Protein AF-A0A965PTS3-F1 (afdb_monomer)

Sequence (109 aa):
KSNPGRPGFFCARIKLGVDDNAKPGHCEPMNKSDIRTTLEDMATRYANGEKAMVECIMELGSVTKDQAEKVLAAFRKAKVLKRDSASGTLRVNHGALLDRDVIQEIASR

Solvent-accessible surface area (backbone atoms only — not comparable to full-atom values): 6785 Å² total; per-residue (Å²): 142,84,84,85,80,79,88,74,82,85,73,82,77,79,82,74,85,74,82,91,72,92,78,86,89,76,93,68,81,80,55,77,67,60,56,51,56,52,52,54,51,51,52,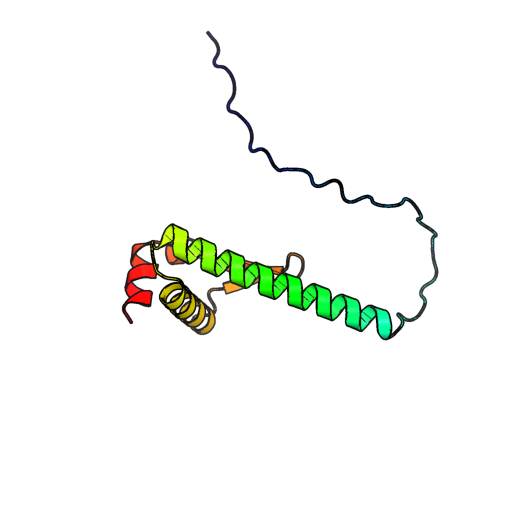49,35,38,55,51,21,52,50,53,49,39,52,51,42,22,69,56,41,72,44,54,71,74,37,24,52,51,38,51,52,50,37,57,75,68,62,41,57,46,75,39,86,88,75,21,39,67,41,63,78,48,74,74,67,66,32,41,68,52,40,48,55,51,51,72,106

Mean predicted aligned error: 14.81 Å

Structure (mmCIF, N/CA/C/O backbone):
data_AF-A0A965PTS3-F1
#
_entry.id   AF-A0A965PTS3-F1
#
loop_
_atom_site.group_PDB
_atom_site.id
_atom_site.type_symbol
_atom_site.label_atom_id
_atom_site.label_alt_id
_atom_site.label_comp_id
_atom_site.label_asym_id
_atom_site.label_entity_id
_atom_site.label_seq_id
_atom_site.pdbx_PDB_ins_code
_atom_site.Cartn_x
_atom_site.Cartn_y
_atom_site.Cartn_z
_atom_site.occupancy
_atom_site.B_iso_or_equiv
_atom_site.auth_seq_id
_atom_site.auth_comp_id
_atom_site.auth_asym_id
_atom_site.auth_atom_id
_atom_site.pdbx_PDB_model_num
ATOM 1 N N . LYS A 1 1 ? -37.333 -9.390 -30.234 1.00 47.91 1 LYS A N 1
ATOM 2 C CA . LYS A 1 1 ? -36.262 -10.003 -29.410 1.00 47.91 1 LYS A CA 1
ATOM 3 C C . LYS A 1 1 ? -34.928 -9.483 -29.918 1.00 47.91 1 LYS A C 1
ATOM 5 O O . LYS A 1 1 ? -34.647 -9.733 -31.079 1.00 47.91 1 LYS A O 1
ATOM 10 N N . SER A 1 2 ? -34.200 -8.724 -29.097 1.00 40.72 2 SER A N 1
ATOM 11 C CA . SER A 1 2 ? -32.739 -8.798 -28.904 1.00 40.72 2 SER A CA 1
ATOM 12 C C . SER A 1 2 ? -32.224 -7.496 -28.288 1.00 40.72 2 SER A C 1
ATOM 14 O O . SER A 1 2 ? -32.523 -6.405 -28.759 1.00 40.72 2 SER A O 1
ATOM 16 N N . ASN A 1 3 ? -31.522 -7.669 -27.172 1.00 46.47 3 ASN A N 1
ATOM 17 C CA . ASN A 1 3 ? -30.993 -6.667 -26.249 1.00 46.47 3 ASN A CA 1
ATOM 18 C C . ASN A 1 3 ? -29.844 -5.849 -26.876 1.00 46.47 3 ASN A C 1
ATOM 20 O O . ASN A 1 3 ? -28.976 -6.459 -27.505 1.00 46.47 3 ASN A O 1
ATOM 24 N N . PRO A 1 4 ? -29.757 -4.525 -26.648 1.00 46.12 4 PRO A N 1
ATOM 25 C CA . PRO A 1 4 ? -28.567 -3.743 -26.969 1.00 46.12 4 PRO A CA 1
ATOM 26 C C . PRO A 1 4 ? -27.434 -4.042 -25.972 1.00 46.12 4 PRO A C 1
ATOM 28 O O . PRO A 1 4 ? -27.624 -4.055 -24.755 1.00 46.12 4 PRO A O 1
ATOM 31 N N . GLY A 1 5 ? -26.254 -4.337 -26.519 1.00 42.75 5 GLY A N 1
ATOM 32 C CA . GLY A 1 5 ? -25.043 -4.698 -25.789 1.00 42.75 5 GLY A CA 1
ATOM 33 C C . GLY A 1 5 ? -24.519 -3.582 -24.883 1.00 42.75 5 GLY A C 1
ATOM 34 O O . GLY A 1 5 ? -24.632 -2.396 -25.176 1.00 42.75 5 GLY A O 1
ATOM 35 N N . ARG A 1 6 ? -23.941 -4.015 -23.761 1.00 45.62 6 ARG A N 1
ATOM 36 C CA . ARG A 1 6 ? -23.356 -3.210 -22.683 1.00 45.62 6 ARG A CA 1
ATOM 37 C C . ARG A 1 6 ? -22.280 -2.235 -23.199 1.00 45.62 6 ARG A C 1
ATOM 39 O O . ARG A 1 6 ? -21.490 -2.633 -24.055 1.00 45.62 6 ARG A O 1
ATOM 46 N N . PRO A 1 7 ? -22.171 -1.016 -22.639 1.00 44.53 7 PRO A N 1
ATOM 47 C CA . PRO A 1 7 ? -21.074 -0.106 -22.946 1.00 44.53 7 PRO A CA 1
ATOM 48 C C . PRO A 1 7 ? -19.762 -0.657 -22.370 1.00 44.53 7 PRO A C 1
ATOM 50 O O . PRO A 1 7 ? -19.600 -0.802 -21.158 1.00 44.53 7 PRO A O 1
ATOM 53 N N . GLY A 1 8 ? -18.840 -1.011 -23.265 1.00 43.09 8 GLY A N 1
ATOM 54 C CA . GLY A 1 8 ? -17.470 -1.373 -22.925 1.00 43.09 8 GLY A CA 1
ATOM 55 C C . GLY A 1 8 ? -16.721 -0.170 -22.357 1.00 43.09 8 GLY A C 1
ATOM 56 O O . GLY A 1 8 ? -16.824 0.943 -22.867 1.00 43.09 8 GLY A O 1
ATOM 57 N N . PHE A 1 9 ? -15.985 -0.430 -21.281 1.00 40.59 9 PHE A N 1
ATOM 58 C CA . PHE A 1 9 ? -15.075 0.469 -20.585 1.00 40.59 9 PHE A CA 1
ATOM 59 C C . PHE A 1 9 ? -14.278 1.367 -21.546 1.00 40.59 9 PHE A C 1
ATOM 61 O O . PHE A 1 9 ? -13.470 0.891 -22.345 1.00 40.59 9 PHE A O 1
ATOM 68 N N . PHE A 1 10 ? -14.476 2.679 -21.421 1.00 37.66 10 PHE A N 1
ATOM 69 C CA . PHE A 1 10 ? -13.645 3.705 -22.044 1.00 37.66 10 PHE A CA 1
ATOM 70 C C . PHE A 1 10 ? -12.249 3.678 -21.400 1.00 37.66 10 PHE A C 1
ATOM 72 O O . PHE A 1 10 ? -11.982 4.347 -20.406 1.00 37.66 10 PHE A O 1
ATOM 79 N N . CYS A 1 11 ? -11.341 2.879 -21.958 1.00 35.41 11 CYS A N 1
ATOM 80 C CA . CYS A 1 11 ? -9.912 3.026 -21.716 1.00 35.41 11 CYS A CA 1
ATOM 81 C C . CYS A 1 11 ? -9.423 4.174 -22.608 1.00 35.41 11 CYS A C 1
ATOM 83 O O . CYS A 1 11 ? -9.287 4.016 -23.824 1.00 35.41 11 CYS A O 1
ATOM 85 N N . ALA A 1 12 ? -9.240 5.359 -22.022 1.00 40.97 12 ALA A N 1
ATOM 86 C CA . ALA A 1 12 ? -8.698 6.518 -22.716 1.00 40.97 12 ALA A CA 1
ATOM 87 C C . ALA A 1 12 ? -7.277 6.198 -23.210 1.00 40.97 12 ALA A C 1
ATOM 89 O O . ALA A 1 12 ? -6.315 6.137 -22.446 1.00 40.97 12 ALA A O 1
ATOM 90 N N . ARG A 1 13 ? -7.162 5.961 -24.518 1.00 40.16 13 ARG A N 1
ATOM 91 C CA . ARG A 1 13 ? -5.903 5.731 -25.222 1.00 40.16 13 ARG A CA 1
ATOM 92 C C . ARG A 1 13 ? -5.176 7.065 -25.364 1.00 40.16 13 ARG A C 1
ATOM 94 O O . ARG A 1 13 ? -5.379 7.781 -26.341 1.00 40.16 13 ARG A O 1
ATOM 101 N N . ILE A 1 14 ? -4.334 7.402 -24.390 1.00 45.69 14 ILE A N 1
ATOM 102 C CA . ILE A 1 14 ? -3.360 8.486 -24.543 1.00 45.69 14 ILE A CA 1
ATOM 103 C C . ILE A 1 14 ? -2.382 8.041 -25.633 1.00 45.69 14 ILE A C 1
ATOM 105 O O . ILE A 1 14 ? -1.619 7.089 -25.475 1.00 45.69 14 ILE A O 1
ATOM 109 N N . LYS A 1 15 ? -2.489 8.691 -26.792 1.00 46.69 15 LYS A N 1
ATOM 110 C CA . LYS A 1 15 ? -1.635 8.497 -27.960 1.00 46.69 15 LYS A CA 1
ATOM 111 C C . LYS A 1 15 ? -0.251 9.058 -27.624 1.00 46.69 15 LYS A C 1
ATOM 113 O O . LYS A 1 15 ? 0.023 10.222 -27.884 1.00 46.69 15 LYS A O 1
ATOM 118 N N . LEU A 1 16 ? 0.598 8.239 -27.008 1.00 44.84 16 LEU A N 1
ATOM 119 C CA . LEU A 1 16 ? 2.0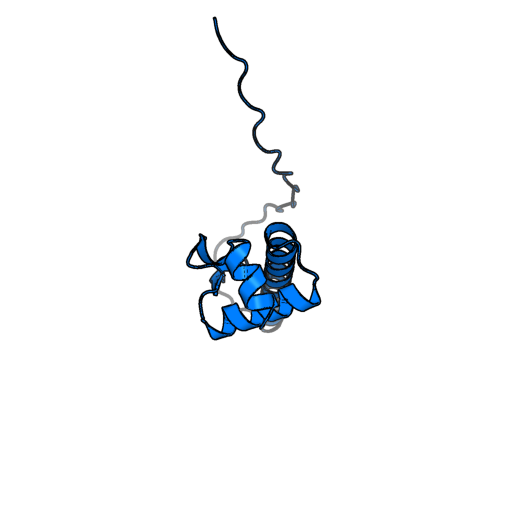30 8.510 -26.955 1.00 44.84 16 LEU A CA 1
ATOM 120 C C . LEU A 1 16 ? 2.576 8.269 -28.364 1.00 44.84 16 LEU A C 1
ATOM 122 O O . LEU A 1 16 ? 2.479 7.158 -28.888 1.00 44.8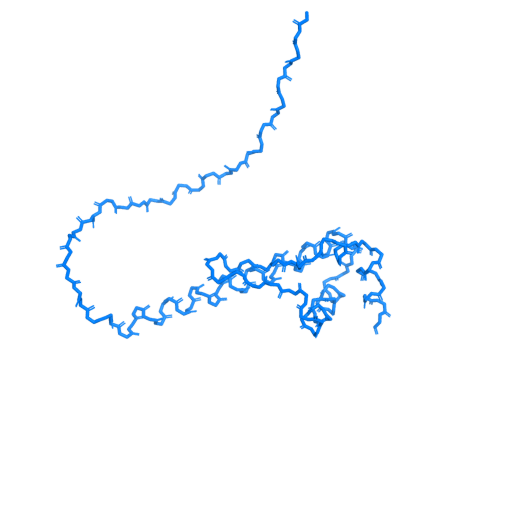4 16 LEU A O 1
ATOM 126 N N . GLY A 1 17 ? 3.036 9.344 -29.005 1.00 44.50 17 GLY A N 1
ATOM 127 C CA . GLY A 1 17 ? 3.758 9.275 -30.267 1.00 44.50 17 GLY A CA 1
ATOM 128 C C . GLY A 1 17 ? 4.973 8.373 -30.093 1.00 44.50 17 GLY A C 1
ATOM 129 O O . GLY A 1 17 ? 5.825 8.634 -29.251 1.00 44.50 17 GLY A O 1
ATOM 130 N N . VAL A 1 18 ? 4.992 7.278 -30.843 1.00 49.31 18 VAL A N 1
ATOM 131 C CA . VAL A 1 18 ? 6.176 6.450 -31.039 1.00 49.31 18 VAL A CA 1
ATOM 132 C C . VAL A 1 18 ? 6.694 6.854 -32.405 1.00 49.31 18 VAL A C 1
ATOM 134 O O . VAL A 1 18 ? 6.068 6.538 -33.413 1.00 49.31 18 VAL A O 1
ATOM 137 N N . ASP A 1 19 ? 7.773 7.628 -32.421 1.00 45.19 19 ASP A N 1
ATOM 138 C CA . ASP A 1 19 ? 8.527 7.917 -33.630 1.00 45.19 19 ASP A CA 1
ATOM 139 C C . ASP A 1 19 ? 9.159 6.615 -34.146 1.00 45.19 19 ASP A C 1
ATOM 141 O O . ASP A 1 19 ? 9.986 5.982 -33.485 1.00 45.19 19 ASP A O 1
ATOM 145 N N . ASP A 1 20 ? 8.738 6.203 -35.340 1.00 50.72 20 ASP A N 1
ATOM 146 C CA . ASP A 1 20 ? 9.326 5.123 -36.125 1.00 50.72 20 ASP A CA 1
ATOM 147 C C . ASP A 1 20 ? 10.781 5.466 -36.513 1.00 50.72 20 ASP A C 1
ATOM 149 O O . ASP A 1 20 ? 11.051 6.091 -37.542 1.00 50.72 20 ASP A O 1
ATOM 153 N N . ASN A 1 21 ? 11.762 5.036 -35.714 1.00 52.03 21 ASN A N 1
ATOM 154 C CA . ASN A 1 21 ? 13.145 4.922 -36.190 1.00 52.03 21 ASN A CA 1
ATOM 155 C C . ASN A 1 21 ? 13.862 3.697 -35.612 1.00 52.03 21 ASN A C 1
ATOM 157 O O . ASN A 1 21 ? 14.755 3.783 -34.772 1.00 52.03 21 ASN A O 1
ATOM 161 N N . ALA A 1 22 ? 13.464 2.520 -36.090 1.00 48.78 22 ALA A N 1
ATOM 162 C CA . ALA A 1 22 ? 14.223 1.296 -35.891 1.00 48.78 22 ALA A CA 1
ATOM 163 C C . ALA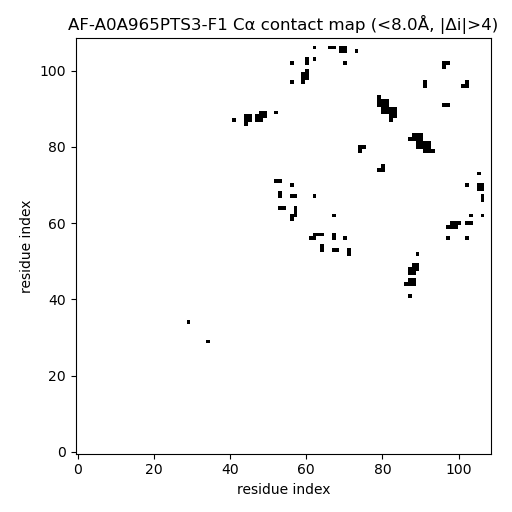 A 1 22 ? 15.461 1.290 -36.812 1.00 48.78 22 ALA A C 1
ATOM 165 O O . ALA A 1 22 ? 15.340 1.085 -38.020 1.00 48.78 22 ALA A O 1
ATOM 166 N N . LYS A 1 23 ? 16.660 1.473 -36.242 1.00 52.75 23 LYS A N 1
ATOM 167 C CA . LYS A 1 23 ? 17.926 1.030 -36.853 1.00 52.75 23 LYS A CA 1
ATOM 168 C C . LYS A 1 23 ? 18.391 -0.273 -36.187 1.00 52.75 23 LYS A C 1
ATOM 170 O O . LYS A 1 23 ? 18.345 -0.359 -34.960 1.00 52.75 23 LYS A O 1
ATOM 175 N N . PRO A 1 24 ? 18.834 -1.287 -36.954 1.00 52.06 24 PRO A N 1
ATOM 176 C CA . PRO A 1 24 ? 19.221 -2.578 -36.404 1.00 52.06 24 PRO A CA 1
ATOM 177 C C . PRO A 1 24 ? 20.698 -2.596 -35.979 1.00 52.06 24 PRO A C 1
ATOM 179 O O . PRO A 1 24 ? 21.565 -2.120 -36.703 1.00 52.06 24 PRO A O 1
ATOM 182 N N . GLY A 1 25 ? 20.971 -3.243 -34.843 1.00 53.53 25 GLY A N 1
ATOM 183 C CA . GLY A 1 25 ? 22.218 -3.977 -34.613 1.00 53.53 25 GLY A CA 1
ATOM 184 C C . GLY A 1 25 ? 23.481 -3.165 -34.325 1.00 53.53 25 GLY A C 1
ATOM 185 O O . GLY A 1 25 ? 24.415 -3.183 -35.119 1.00 53.53 25 GLY A O 1
ATOM 186 N N . HIS A 1 26 ? 23.581 -2.588 -33.128 1.00 40.25 26 HIS A N 1
ATOM 187 C CA . HIS A 1 26 ? 24.876 -2.386 -32.475 1.00 40.25 26 HIS A CA 1
ATOM 188 C C . HIS A 1 26 ? 24.705 -2.576 -30.961 1.00 40.25 26 HIS A C 1
ATOM 190 O O . HIS A 1 26 ? 23.903 -1.892 -30.330 1.00 40.25 26 HIS A O 1
ATOM 196 N N . CYS A 1 27 ? 25.395 -3.559 -30.376 1.00 40.94 27 CYS A N 1
ATOM 197 C CA . CYS A 1 27 ? 25.447 -3.732 -28.925 1.00 40.94 27 CYS A CA 1
ATOM 198 C C . CYS A 1 27 ? 26.497 -2.768 -28.368 1.00 40.94 27 CYS A C 1
ATOM 200 O O . CYS A 1 27 ? 27.616 -3.177 -28.061 1.00 40.94 27 CYS A O 1
ATOM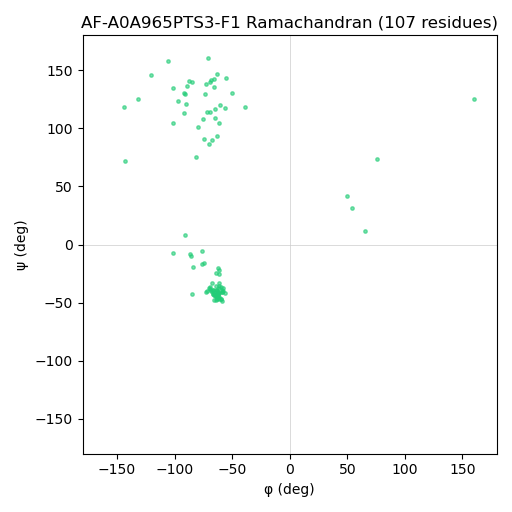 202 N N . GLU A 1 28 ? 26.160 -1.482 -28.293 1.00 50.06 28 GLU A N 1
ATOM 203 C CA . GLU A 1 28 ? 26.985 -0.519 -27.564 1.00 50.06 28 GLU A CA 1
ATOM 204 C C . GLU A 1 28 ? 26.817 -0.749 -26.060 1.00 50.06 28 GLU A C 1
ATOM 206 O O . GLU A 1 28 ? 25.698 -0.997 -25.594 1.00 50.06 28 GLU A O 1
ATOM 211 N N . PRO A 1 29 ? 27.903 -0.691 -25.269 1.00 58.25 29 PRO A N 1
ATOM 212 C CA . PRO A 1 29 ? 27.780 -0.708 -23.822 1.00 58.25 29 PRO A CA 1
ATOM 213 C C . PRO A 1 29 ? 26.955 0.510 -23.394 1.00 58.25 29 PRO A C 1
ATOM 215 O O . PRO A 1 29 ? 27.330 1.648 -23.671 1.00 58.25 29 PRO A O 1
ATOM 218 N N . MET A 1 30 ? 25.818 0.256 -22.740 1.00 54.25 30 MET A N 1
ATOM 219 C CA . MET A 1 30 ? 24.883 1.292 -22.295 1.00 54.25 30 MET A CA 1
ATOM 220 C C . MET A 1 30 ? 25.623 2.390 -21.519 1.00 54.25 30 MET A C 1
ATOM 222 O O . MET A 1 30 ? 26.399 2.110 -20.597 1.00 54.25 30 MET A O 1
ATOM 226 N N . ASN A 1 31 ? 25.382 3.645 -21.895 1.00 64.44 31 ASN A N 1
ATOM 227 C CA . ASN A 1 31 ? 26.008 4.794 -21.264 1.00 64.44 31 ASN A CA 1
ATOM 228 C C . ASN A 1 31 ? 25.473 4.931 -19.827 1.00 64.44 31 ASN A C 1
ATOM 230 O O . ASN A 1 31 ? 24.296 4.703 -19.542 1.00 64.44 31 ASN A O 1
ATOM 234 N N . LYS A 1 32 ? 26.338 5.299 -18.876 1.00 59.97 32 LYS A N 1
ATOM 235 C CA . LYS A 1 32 ? 25.978 5.367 -17.442 1.00 59.97 32 LYS A CA 1
ATOM 236 C C . LYS A 1 32 ? 24.869 6.390 -17.156 1.00 59.97 32 LYS A C 1
ATOM 238 O O . LYS A 1 32 ? 24.234 6.319 -16.104 1.00 59.97 32 LYS A O 1
ATOM 243 N N . SER A 1 33 ? 24.659 7.338 -18.068 1.00 60.38 33 SER A N 1
ATOM 244 C CA . SER A 1 33 ? 23.566 8.311 -18.048 1.00 60.38 33 SER A CA 1
ATOM 245 C C . SER A 1 33 ? 22.197 7.662 -18.250 1.00 60.38 33 SER A C 1
ATOM 247 O O . SER A 1 33 ? 21.288 7.964 -17.484 1.00 60.38 33 SER A O 1
ATOM 249 N N . ASP A 1 34 ? 22.064 6.716 -19.183 1.00 60.47 34 ASP A N 1
ATOM 250 C CA . ASP A 1 34 ? 20.779 6.070 -19.491 1.00 60.47 34 ASP A CA 1
ATOM 251 C C . ASP A 1 34 ? 20.301 5.195 -18.324 1.00 60.47 34 ASP A C 1
ATOM 253 O O . ASP A 1 34 ? 19.114 5.134 -18.009 1.00 60.47 34 ASP A O 1
ATOM 257 N N . ILE A 1 35 ? 21.243 4.584 -17.597 1.00 63.84 35 ILE A N 1
ATOM 258 C CA . ILE A 1 35 ? 20.947 3.776 -16.408 1.00 63.84 35 ILE A CA 1
ATOM 259 C C . ILE A 1 35 ? 20.287 4.634 -15.318 1.00 63.84 35 ILE A C 1
ATOM 261 O O . ILE A 1 35 ? 19.320 4.196 -14.700 1.00 63.84 35 ILE A O 1
ATOM 265 N N . ARG A 1 36 ? 20.751 5.871 -15.095 1.00 63.22 36 ARG A N 1
ATOM 266 C CA . ARG A 1 36 ? 20.160 6.766 -14.081 1.00 63.22 36 ARG A CA 1
ATOM 267 C C . ARG A 1 36 ? 18.718 7.114 -14.426 1.00 63.22 36 ARG A C 1
ATOM 269 O O . ARG A 1 36 ? 17.839 6.893 -13.599 1.00 63.22 36 ARG A O 1
ATOM 276 N N . THR A 1 37 ? 18.476 7.499 -15.676 1.00 70.75 37 THR A N 1
ATOM 277 C CA . THR A 1 37 ? 17.135 7.817 -16.172 1.00 70.75 37 THR A CA 1
ATOM 278 C C . THR A 1 37 ? 16.182 6.627 -16.035 1.00 70.75 37 THR A C 1
ATOM 280 O O . THR A 1 37 ? 15.039 6.800 -15.617 1.00 70.75 37 THR A O 1
ATOM 283 N N . THR A 1 38 ? 16.650 5.399 -16.293 1.00 72.19 38 THR A N 1
ATOM 284 C CA . THR A 1 38 ? 15.818 4.196 -16.095 1.00 72.19 38 THR A CA 1
ATOM 285 C C . THR A 1 38 ? 15.526 3.895 -14.623 1.00 72.19 38 THR A C 1
ATOM 287 O O . THR A 1 38 ? 14.422 3.467 -14.296 1.00 72.19 38 THR A O 1
ATOM 290 N N . LEU A 1 39 ? 16.472 4.135 -13.711 1.00 73.94 39 LEU A N 1
ATOM 291 C CA . LEU A 1 39 ? 16.258 3.932 -12.275 1.00 73.94 39 LEU A CA 1
ATOM 292 C C . LEU A 1 39 ? 15.270 4.957 -11.699 1.00 73.94 39 LEU A C 1
ATOM 294 O O . LEU A 1 39 ? 14.432 4.601 -10.871 1.00 73.94 39 LEU A O 1
ATOM 298 N N . GLU A 1 40 ? 15.344 6.207 -12.156 1.00 75.25 40 GLU A N 1
ATOM 299 C CA . GLU A 1 40 ? 14.420 7.286 -11.783 1.00 75.25 40 GLU A CA 1
ATOM 300 C C . GLU A 1 40 ? 12.991 7.015 -12.284 1.00 75.25 40 GLU A C 1
ATOM 302 O O . GLU A 1 40 ? 12.019 7.179 -11.538 1.00 75.25 40 GLU A O 1
ATOM 307 N N . ASP A 1 41 ? 12.853 6.522 -13.516 1.00 79.44 41 ASP A N 1
ATOM 308 C CA . ASP A 1 41 ? 11.574 6.079 -14.079 1.00 79.44 41 ASP A CA 1
ATOM 309 C C . ASP A 1 41 ? 10.991 4.894 -13.290 1.00 79.44 41 ASP A C 1
ATOM 311 O O . ASP A 1 41 ? 9.828 4.927 -12.882 1.00 79.44 41 ASP A O 1
ATOM 315 N N . MET A 1 42 ? 11.810 3.892 -12.961 1.00 75.31 42 MET A N 1
ATOM 316 C CA . MET A 1 42 ? 11.385 2.764 -12.127 1.00 75.31 42 MET A CA 1
ATOM 317 C C . MET A 1 42 ? 10.913 3.229 -10.745 1.00 75.31 42 MET A C 1
ATOM 319 O O . MET A 1 42 ? 9.836 2.833 -10.299 1.00 75.31 42 MET A O 1
ATOM 323 N N . ALA A 1 43 ? 11.670 4.106 -10.078 1.00 78.06 43 ALA A N 1
ATOM 324 C CA . ALA A 1 43 ? 11.296 4.670 -8.781 1.00 78.06 43 ALA A CA 1
ATOM 325 C C . ALA A 1 43 ? 9.955 5.421 -8.842 1.00 78.06 43 ALA A C 1
ATOM 327 O O . ALA A 1 43 ? 9.105 5.254 -7.964 1.00 78.06 43 ALA A O 1
ATOM 328 N N . THR A 1 44 ? 9.732 6.185 -9.911 1.00 82.31 44 THR A N 1
ATOM 329 C CA . THR A 1 44 ? 8.479 6.914 -10.141 1.00 82.31 44 THR A CA 1
ATOM 330 C C . THR A 1 44 ? 7.299 5.959 -10.304 1.00 82.31 44 THR A C 1
ATOM 332 O O . THR A 1 44 ? 6.246 6.157 -9.695 1.00 82.31 44 THR A O 1
ATOM 335 N N . ARG A 1 45 ? 7.474 4.876 -11.070 1.00 78.75 45 ARG A N 1
ATOM 336 C CA . ARG A 1 45 ? 6.440 3.845 -11.249 1.00 78.75 45 ARG A CA 1
ATOM 337 C C . ARG A 1 45 ? 6.075 3.171 -9.928 1.00 78.75 45 ARG A C 1
ATOM 339 O O . ARG A 1 45 ? 4.890 2.992 -9.658 1.00 78.75 45 ARG A O 1
ATOM 346 N N . TYR A 1 46 ? 7.060 2.870 -9.079 1.00 79.19 46 TYR A N 1
ATOM 347 C CA . TYR A 1 46 ? 6.804 2.319 -7.744 1.00 79.19 46 TYR A CA 1
ATOM 348 C C . TYR A 1 46 ? 6.021 3.286 -6.854 1.00 79.19 46 TYR A C 1
ATOM 350 O O . TYR A 1 46 ? 5.023 2.886 -6.254 1.00 79.19 46 TYR A O 1
ATOM 358 N N . ALA A 1 47 ? 6.422 4.559 -6.814 1.00 83.06 47 ALA A N 1
ATOM 359 C CA . ALA A 1 47 ? 5.729 5.573 -6.024 1.00 83.06 47 ALA A CA 1
ATOM 360 C C . ALA A 1 47 ? 4.275 5.768 -6.490 1.00 83.06 47 ALA A C 1
ATOM 362 O O . ALA A 1 47 ? 3.373 5.932 -5.669 1.00 83.06 47 ALA A O 1
ATOM 363 N N . ASN A 1 48 ? 4.030 5.707 -7.801 1.00 84.69 48 ASN A N 1
ATOM 364 C CA . ASN A 1 48 ? 2.683 5.779 -8.365 1.00 84.69 48 ASN A CA 1
ATOM 365 C C . ASN A 1 48 ? 1.842 4.548 -8.000 1.00 84.69 48 ASN A C 1
ATOM 367 O O . ASN A 1 48 ? 0.674 4.694 -7.648 1.00 84.69 48 ASN A O 1
ATOM 371 N N . GLY A 1 49 ? 2.434 3.350 -8.021 1.00 81.19 49 GLY A N 1
ATOM 372 C CA . GLY A 1 49 ? 1.766 2.128 -7.579 1.00 81.19 49 GLY A CA 1
ATOM 373 C C . GLY A 1 49 ? 1.392 2.158 -6.097 1.00 81.19 49 GLY A C 1
ATOM 374 O O . GLY A 1 49 ? 0.307 1.709 -5.731 1.00 81.19 49 GLY A O 1
ATOM 375 N N . GLU A 1 50 ? 2.261 2.702 -5.239 1.00 82.94 50 GLU A N 1
ATOM 376 C CA . GLU A 1 50 ? 1.968 2.860 -3.809 1.00 82.94 50 GLU A CA 1
ATOM 377 C C . GLU A 1 50 ? 0.826 3.856 -3.586 1.00 82.94 50 GLU A C 1
ATOM 379 O O . GLU A 1 50 ? -0.094 3.554 -2.828 1.00 82.94 50 GLU A O 1
ATOM 384 N N . LYS A 1 51 ? 0.824 4.994 -4.294 1.00 86.25 51 LYS A N 1
ATOM 385 C CA . LYS A 1 51 ? -0.279 5.968 -4.235 1.00 86.25 51 LYS A CA 1
ATOM 386 C C . LYS A 1 51 ? -1.612 5.352 -4.655 1.00 86.25 51 LYS A C 1
ATOM 388 O O . LYS A 1 51 ? -2.566 5.434 -3.891 1.00 86.25 51 LYS A O 1
ATOM 393 N N . ALA A 1 52 ? -1.640 4.655 -5.790 1.00 86.00 52 ALA A N 1
ATOM 394 C CA . ALA A 1 52 ? -2.845 3.985 -6.273 1.00 86.00 52 ALA A CA 1
ATOM 395 C C . ALA A 1 52 ? -3.364 2.935 -5.275 1.00 86.00 52 ALA A C 1
ATOM 397 O O . ALA A 1 52 ? -4.568 2.790 -5.087 1.00 86.00 52 ALA A O 1
ATOM 398 N N . MET A 1 53 ? -2.464 2.222 -4.589 1.00 83.25 53 MET A N 1
ATOM 399 C CA . MET A 1 53 ? -2.846 1.254 -3.560 1.00 83.25 53 MET A CA 1
ATOM 400 C C . MET A 1 53 ? -3.477 1.936 -2.337 1.00 83.25 53 MET A C 1
ATOM 402 O O . MET A 1 53 ? -4.471 1.441 -1.811 1.00 83.25 53 MET A O 1
ATOM 406 N N . VAL A 1 54 ? -2.914 3.064 -1.889 1.00 87.12 54 VAL A N 1
ATOM 407 C CA . VAL A 1 54 ? -3.486 3.866 -0.796 1.00 87.12 54 VAL A CA 1
ATOM 408 C C . VAL A 1 54 ? -4.875 4.373 -1.181 1.00 87.12 54 VAL A C 1
ATOM 410 O O . VAL A 1 54 ? -5.798 4.236 -0.385 1.00 87.12 54 VAL A O 1
ATOM 413 N N . GLU A 1 55 ? -5.044 4.882 -2.403 1.00 87.56 55 GLU A N 1
ATOM 414 C CA . GLU A 1 55 ? -6.344 5.324 -2.922 1.00 87.56 55 GLU A CA 1
ATOM 415 C C . GLU A 1 55 ? -7.362 4.175 -2.936 1.00 87.56 55 GLU A C 1
ATOM 417 O O . GLU A 1 55 ? -8.439 4.315 -2.361 1.00 87.56 55 GLU A O 1
ATOM 422 N N . CYS A 1 56 ? -6.991 2.992 -3.439 1.00 86.38 56 CYS A N 1
ATOM 423 C CA . CYS A 1 56 ? -7.863 1.816 -3.392 1.00 86.38 56 CYS A CA 1
ATOM 424 C C . CYS A 1 56 ? -8.260 1.418 -1.960 1.00 86.38 56 CYS A C 1
ATOM 426 O O . CYS A 1 56 ? -9.412 1.064 -1.722 1.00 86.38 56 CYS A O 1
ATOM 428 N N . ILE A 1 57 ? -7.336 1.463 -0.993 1.00 86.44 57 ILE A N 1
ATOM 429 C CA . ILE A 1 57 ? -7.643 1.144 0.414 1.00 86.44 57 ILE A CA 1
ATOM 430 C C . ILE A 1 57 ? -8.596 2.189 1.009 1.00 86.44 57 ILE A C 1
ATOM 432 O O . ILE A 1 57 ? -9.513 1.825 1.748 1.00 86.44 57 ILE A O 1
ATOM 436 N N . MET A 1 58 ? -8.415 3.469 0.673 1.00 87.75 58 MET A N 1
ATOM 437 C CA . MET A 1 58 ? -9.322 4.538 1.093 1.00 87.75 58 MET A CA 1
ATOM 438 C C . MET A 1 58 ? -10.730 4.334 0.525 1.00 87.75 58 MET A C 1
ATOM 440 O O . MET A 1 58 ? -11.697 4.429 1.278 1.00 87.75 58 MET A O 1
ATOM 444 N N . GLU A 1 59 ? -10.853 4.005 -0.763 1.00 87.31 59 GLU A N 1
ATOM 445 C CA . GLU A 1 59 ? -12.143 3.767 -1.423 1.00 87.31 59 GLU A CA 1
ATOM 446 C C . GLU A 1 59 ? -12.860 2.525 -0.873 1.00 87.31 59 GLU A C 1
ATOM 448 O O . GLU A 1 59 ? -14.039 2.588 -0.525 1.00 87.31 59 GLU A O 1
ATOM 453 N N . LEU A 1 60 ? -12.149 1.401 -0.740 1.00 84.69 60 LEU A N 1
ATOM 454 C CA . LEU A 1 60 ? -12.722 0.128 -0.287 1.00 84.69 60 LEU A CA 1
ATOM 455 C C . LEU A 1 60 ? -13.052 0.132 1.211 1.00 84.69 60 LEU A C 1
ATOM 457 O O . LEU A 1 60 ? -14.092 -0.379 1.629 1.00 84.69 60 LEU A O 1
ATOM 461 N N . GLY A 1 61 ? -12.170 0.718 2.022 1.00 79.94 61 GLY A N 1
ATOM 462 C CA . GLY A 1 61 ? -12.313 0.788 3.474 1.00 79.94 61 GLY A CA 1
ATOM 463 C C . GLY A 1 61 ? -13.185 1.943 3.965 1.00 79.94 61 GLY A C 1
ATOM 464 O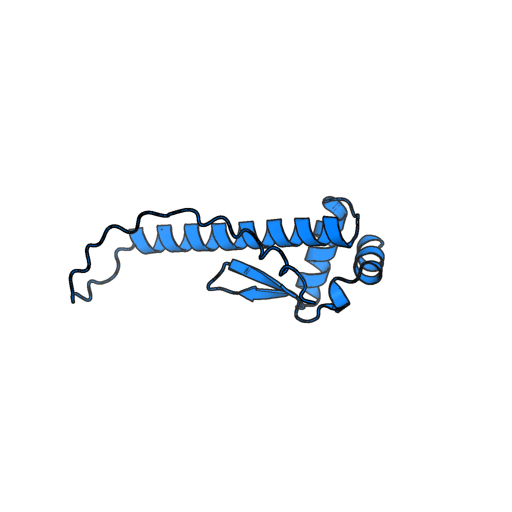 O . GLY A 1 61 ? -13.643 1.904 5.108 1.00 79.94 61 GLY A O 1
ATOM 465 N N . SER A 1 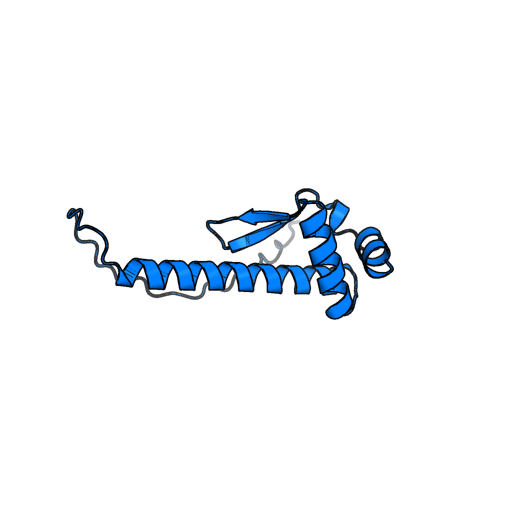62 ? -13.403 2.971 3.132 1.00 86.38 62 SER A N 1
ATOM 466 C CA . SER A 1 62 ? -13.907 4.287 3.564 1.00 86.38 62 SER A CA 1
ATOM 467 C C . SER A 1 62 ? -13.111 4.846 4.754 1.00 86.38 62 SER A C 1
ATOM 469 O O . SER A 1 62 ? -13.674 5.375 5.711 1.00 86.38 62 SER A O 1
ATOM 471 N N . VAL A 1 63 ? -11.785 4.685 4.710 1.00 86.25 63 VAL A N 1
ATOM 472 C CA . VAL A 1 63 ? -10.853 5.105 5.767 1.00 86.25 63 VAL A CA 1
ATOM 473 C C . VAL A 1 63 ? -10.081 6.360 5.359 1.00 86.25 63 VAL A C 1
ATOM 475 O O . VAL A 1 63 ? -9.935 6.673 4.178 1.00 86.25 63 VAL A O 1
ATOM 478 N N . THR A 1 64 ? -9.566 7.098 6.343 1.00 89.50 64 THR A N 1
ATOM 479 C CA . THR A 1 64 ? -8.710 8.262 6.084 1.00 89.50 64 THR A CA 1
ATOM 480 C C . THR A 1 64 ? -7.342 7.836 5.552 1.00 89.50 64 THR A C 1
ATOM 482 O O . THR A 1 64 ? -6.901 6.703 5.744 1.00 89.50 64 THR A O 1
ATOM 485 N N . LYS A 1 65 ? -6.632 8.768 4.909 1.00 85.88 65 LYS A N 1
ATOM 486 C CA . LYS A 1 65 ? -5.302 8.511 4.340 1.00 85.88 65 LYS A CA 1
ATOM 487 C C . LYS A 1 65 ? -4.295 7.988 5.376 1.00 85.88 65 LYS A C 1
ATOM 489 O O . LYS A 1 65 ? -3.592 7.028 5.092 1.00 85.88 65 LYS A O 1
ATOM 494 N N . ASP A 1 66 ? -4.291 8.560 6.582 1.00 86.88 66 ASP A N 1
ATOM 495 C CA . ASP A 1 66 ? -3.423 8.121 7.691 1.00 86.88 66 ASP A CA 1
ATOM 496 C C . ASP A 1 66 ? -3.659 6.643 8.049 1.00 86.88 66 ASP A C 1
ATOM 498 O O . ASP A 1 66 ? -2.725 5.865 8.239 1.00 86.88 66 ASP A O 1
ATOM 502 N N . GLN A 1 67 ? -4.927 6.227 8.044 1.00 85.50 67 GLN A N 1
ATOM 503 C CA . GLN A 1 67 ? -5.311 4.846 8.309 1.00 85.50 67 GLN A CA 1
ATOM 504 C C . GLN A 1 67 ? -4.949 3.914 7.151 1.00 85.50 67 GLN A C 1
ATOM 506 O O . GLN A 1 67 ? -4.441 2.816 7.372 1.00 85.50 67 GLN A O 1
ATOM 511 N N . ALA A 1 68 ? -5.127 4.363 5.910 1.00 85.00 68 ALA A N 1
ATOM 512 C CA . ALA A 1 68 ? -4.708 3.606 4.737 1.00 85.00 68 ALA A CA 1
ATOM 513 C C . ALA A 1 68 ? -3.184 3.366 4.710 1.00 85.00 68 ALA A C 1
ATOM 515 O O . ALA A 1 68 ? -2.743 2.279 4.335 1.00 85.00 68 ALA A O 1
ATOM 516 N N . GLU A 1 69 ? -2.373 4.326 5.169 1.00 86.88 69 GLU A N 1
ATOM 517 C CA . GLU A 1 69 ? -0.919 4.156 5.296 1.00 86.88 69 GLU A CA 1
ATOM 518 C C . GLU A 1 69 ? -0.543 3.116 6.365 1.00 86.88 69 GLU A C 1
ATOM 520 O O . GLU A 1 69 ? 0.339 2.283 6.125 1.00 86.88 69 GLU A O 1
ATOM 525 N N . LYS A 1 70 ? -1.251 3.077 7.504 1.00 88.75 70 LYS A N 1
ATOM 526 C CA . LYS A 1 70 ? -1.073 2.024 8.526 1.00 88.75 70 LYS A CA 1
ATOM 527 C C . LYS A 1 70 ? -1.426 0.641 7.992 1.00 88.75 70 LYS A C 1
ATOM 529 O O . LYS A 1 70 ? -0.669 -0.311 8.189 1.00 88.75 70 LYS A O 1
ATOM 534 N N . VAL A 1 71 ? -2.532 0.537 7.258 1.00 86.88 71 VAL A N 1
ATOM 535 C CA . VAL A 1 71 ? -2.959 -0.710 6.612 1.00 86.88 71 VAL A CA 1
ATOM 536 C C . VAL A 1 71 ? -1.921 -1.165 5.583 1.00 86.88 71 VAL A C 1
ATOM 538 O O . VAL A 1 71 ? -1.523 -2.331 5.569 1.00 86.88 71 VAL A O 1
ATOM 541 N N . LEU A 1 72 ? -1.390 -0.245 4.775 1.00 86.06 72 LEU A N 1
ATOM 542 C CA . LEU A 1 72 ? -0.336 -0.552 3.811 1.00 86.06 72 LEU A CA 1
ATOM 543 C C . LEU A 1 72 ? 0.963 -1.004 4.502 1.00 86.06 72 LEU A C 1
ATOM 545 O O . LEU A 1 72 ? 1.603 -1.958 4.050 1.00 86.06 72 LEU A O 1
ATOM 549 N N . ALA A 1 73 ? 1.336 -0.389 5.627 1.00 87.69 73 ALA A N 1
ATOM 550 C CA . ALA A 1 73 ? 2.468 -0.826 6.444 1.00 87.69 73 ALA A CA 1
ATOM 551 C C . ALA A 1 73 ? 2.251 -2.237 7.027 1.00 87.69 73 ALA A C 1
ATOM 553 O O . ALA A 1 73 ? 3.163 -3.072 6.982 1.00 87.69 73 ALA A O 1
ATOM 554 N N . ALA A 1 74 ? 1.039 -2.545 7.498 1.00 87.81 74 ALA A N 1
ATOM 555 C CA . ALA A 1 74 ? 0.668 -3.878 7.964 1.00 87.81 74 ALA A CA 1
ATOM 556 C C . ALA A 1 74 ? 0.741 -4.918 6.832 1.00 87.81 74 ALA A C 1
ATOM 558 O O . ALA A 1 74 ? 1.339 -5.983 7.008 1.00 87.81 74 ALA A O 1
ATOM 559 N N . PHE A 1 75 ? 0.249 -4.590 5.634 1.00 85.12 75 PHE A N 1
ATOM 560 C CA . PHE A 1 75 ? 0.354 -5.456 4.457 1.00 85.12 75 PHE A CA 1
ATOM 561 C C . PHE A 1 75 ? 1.804 -5.682 4.004 1.00 85.12 75 PHE A C 1
ATOM 563 O O . PHE A 1 75 ? 2.166 -6.797 3.611 1.00 85.12 75 PHE A O 1
ATOM 570 N N . ARG A 1 76 ? 2.678 -4.672 4.114 1.00 83.94 76 ARG A N 1
ATOM 571 C CA . ARG A 1 76 ? 4.124 -4.842 3.878 1.00 83.94 76 ARG A CA 1
ATOM 572 C C . ARG A 1 76 ? 4.747 -5.795 4.894 1.00 83.94 76 ARG A C 1
ATOM 574 O O . ARG A 1 76 ? 5.502 -6.683 4.496 1.00 83.94 76 ARG A O 1
ATOM 581 N N . LYS A 1 77 ? 4.409 -5.653 6.180 1.00 85.44 77 LYS A N 1
ATOM 582 C CA . LYS A 1 77 ? 4.904 -6.526 7.258 1.00 85.44 77 LYS A CA 1
ATOM 583 C C . LYS A 1 77 ? 4.439 -7.973 7.080 1.00 85.44 77 LYS A C 1
ATOM 585 O O . LYS A 1 77 ? 5.229 -8.894 7.268 1.00 85.44 77 LYS A O 1
ATOM 590 N N . ALA A 1 78 ? 3.196 -8.161 6.645 1.00 84.12 78 ALA A N 1
ATOM 591 C CA . ALA A 1 78 ? 2.614 -9.467 6.350 1.00 84.12 78 ALA A CA 1
ATOM 592 C C . ALA A 1 78 ? 3.090 -10.074 5.013 1.00 84.12 78 ALA A C 1
ATOM 594 O O . ALA A 1 78 ? 2.756 -11.217 4.713 1.00 84.12 78 ALA A O 1
ATOM 595 N N . LYS A 1 79 ? 3.870 -9.337 4.203 1.00 82.50 79 LYS A N 1
ATOM 596 C CA . LYS A 1 79 ? 4.360 -9.756 2.872 1.00 82.50 79 LYS A CA 1
ATOM 597 C C . LYS A 1 79 ? 3.244 -10.209 1.919 1.00 82.50 79 LYS A C 1
ATOM 599 O O . LYS A 1 79 ? 3.462 -11.046 1.047 1.00 82.50 79 LYS A O 1
ATOM 604 N N . VAL A 1 80 ? 2.055 -9.626 2.059 1.00 84.69 80 VAL A N 1
ATOM 605 C CA . VAL A 1 80 ? 0.890 -9.948 1.216 1.00 84.69 80 VAL A CA 1
ATOM 606 C C . VAL A 1 80 ? 0.845 -9.126 -0.073 1.00 84.69 80 VAL A C 1
ATOM 608 O O . VAL A 1 80 ? 0.033 -9.405 -0.953 1.00 84.69 80 VAL A O 1
ATOM 611 N N . LEU A 1 81 ? 1.725 -8.128 -0.197 1.00 82.62 81 LEU A N 1
ATOM 612 C CA . LEU A 1 81 ? 1.879 -7.293 -1.385 1.00 82.62 81 LEU A CA 1
ATOM 613 C C . LEU A 1 81 ? 2.911 -7.901 -2.334 1.00 82.62 81 LEU A C 1
ATOM 615 O O . LEU A 1 81 ? 4.089 -8.037 -1.998 1.00 82.62 81 LEU A O 1
ATOM 619 N N . LYS A 1 82 ? 2.473 -8.199 -3.551 1.00 81.31 82 LYS A N 1
ATOM 620 C CA . LYS A 1 82 ? 3.313 -8.569 -4.679 1.00 81.31 82 LYS A CA 1
ATOM 621 C C . LYS A 1 82 ? 3.553 -7.335 -5.541 1.00 81.31 82 LYS A C 1
ATOM 623 O O . LYS A 1 82 ? 2.611 -6.690 -5.998 1.00 81.31 82 LYS A O 1
ATOM 628 N N . ARG A 1 83 ? 4.824 -6.999 -5.745 1.00 79.81 83 ARG A N 1
ATOM 629 C CA . ARG A 1 83 ? 5.239 -5.917 -6.641 1.00 79.81 83 ARG A CA 1
ATOM 630 C C . ARG A 1 83 ? 5.471 -6.474 -8.035 1.00 79.81 83 ARG A C 1
ATOM 632 O O . ARG A 1 83 ? 6.195 -7.456 -8.182 1.00 79.81 83 ARG A O 1
ATOM 639 N N . ASP A 1 84 ? 4.863 -5.838 -9.025 1.00 78.25 84 ASP A N 1
ATOM 640 C CA . ASP A 1 84 ? 5.170 -6.082 -10.426 1.00 78.25 84 ASP A CA 1
ATOM 641 C C . ASP A 1 84 ? 6.254 -5.100 -10.882 1.00 78.25 84 ASP A C 1
ATOM 643 O O . ASP A 1 84 ? 6.044 -3.887 -10.900 1.00 78.25 84 ASP A O 1
ATOM 647 N N . SER A 1 85 ? 7.443 -5.618 -11.192 1.00 66.88 85 SER A N 1
ATOM 648 C CA . SER A 1 85 ? 8.590 -4.795 -11.594 1.00 66.88 85 SER A CA 1
ATOM 649 C C . SER A 1 85 ? 8.475 -4.246 -13.017 1.00 66.88 85 SER A C 1
ATOM 651 O O . SER A 1 85 ? 9.205 -3.319 -13.350 1.00 66.88 85 SER A O 1
ATOM 653 N N . ALA A 1 86 ? 7.584 -4.791 -13.852 1.00 69.50 86 ALA A N 1
ATOM 654 C CA . ALA A 1 86 ? 7.396 -4.322 -15.221 1.00 69.50 86 ALA A CA 1
ATOM 655 C C . ALA A 1 86 ? 6.421 -3.137 -15.272 1.00 69.50 86 ALA A C 1
ATOM 657 O O . ALA A 1 86 ? 6.680 -2.150 -15.962 1.00 69.50 86 ALA A O 1
ATOM 658 N N . SER A 1 87 ? 5.323 -3.210 -14.516 1.00 65.81 87 SER A N 1
ATOM 659 C CA . SER A 1 87 ? 4.282 -2.177 -14.503 1.00 65.81 87 SER A CA 1
ATOM 660 C C . SER A 1 87 ? 4.348 -1.227 -13.302 1.00 65.81 87 SER A C 1
ATOM 662 O O . SER A 1 87 ? 3.589 -0.262 -13.253 1.00 65.81 87 SER A O 1
ATOM 664 N N . GLY A 1 88 ? 5.216 -1.488 -12.316 1.00 69.69 88 GLY A N 1
ATOM 665 C CA . GLY A 1 88 ? 5.290 -0.721 -11.064 1.00 69.69 88 GLY A CA 1
ATOM 666 C C . GLY A 1 88 ? 4.042 -0.858 -10.188 1.00 69.69 88 GLY A C 1
ATOM 667 O O . GLY A 1 88 ? 3.863 -0.109 -9.233 1.00 69.69 88 GLY A O 1
ATOM 668 N N . THR A 1 89 ? 3.154 -1.801 -10.510 1.00 74.50 89 THR A N 1
ATOM 669 C CA . THR A 1 89 ? 1.871 -1.967 -9.827 1.00 74.50 89 THR A CA 1
ATOM 670 C C . THR A 1 89 ? 2.040 -2.821 -8.575 1.00 74.50 89 THR A C 1
ATOM 672 O O . THR A 1 89 ? 2.738 -3.840 -8.589 1.00 74.50 89 THR A O 1
ATOM 675 N N . LEU A 1 90 ? 1.361 -2.442 -7.492 1.00 78.00 90 LEU A N 1
ATOM 676 C CA . LEU A 1 90 ? 1.216 -3.291 -6.316 1.00 78.00 90 LEU A CA 1
ATOM 677 C C . LEU A 1 90 ? -0.060 -4.120 -6.445 1.00 78.00 90 LEU A C 1
ATOM 679 O O . LEU A 1 90 ? -1.133 -3.599 -6.736 1.00 78.00 90 LEU A O 1
ATOM 683 N N . ARG A 1 91 ? 0.064 -5.428 -6.234 1.00 78.56 91 ARG A N 1
ATOM 684 C CA . ARG A 1 91 ? -1.065 -6.353 -6.160 1.00 78.56 91 ARG A CA 1
ATOM 685 C C . ARG A 1 91 ? -1.070 -7.042 -4.812 1.00 78.56 91 ARG A C 1
ATOM 687 O O . ARG A 1 91 ? -0.023 -7.357 -4.259 1.00 78.56 91 ARG A O 1
ATOM 694 N N . VAL A 1 92 ? -2.252 -7.322 -4.301 1.00 81.25 92 VAL A N 1
ATOM 695 C CA . VAL A 1 92 ? -2.441 -8.129 -3.093 1.00 81.25 92 VAL A CA 1
ATOM 696 C C . VAL A 1 92 ? -2.542 -9.588 -3.512 1.00 81.25 92 VAL A C 1
ATOM 698 O O . VAL A 1 92 ? -3.216 -9.904 -4.491 1.00 81.25 92 VAL A O 1
ATOM 701 N N . ASN A 1 93 ? -1.873 -10.483 -2.786 1.00 77.44 93 ASN A N 1
ATOM 702 C CA . ASN A 1 93 ? -1.893 -11.919 -3.083 1.00 77.44 93 ASN A CA 1
ATOM 703 C C . ASN A 1 93 ? -3.300 -12.519 -2.979 1.00 77.44 93 ASN A C 1
ATOM 705 O O . ASN A 1 93 ? -3.633 -13.440 -3.721 1.00 77.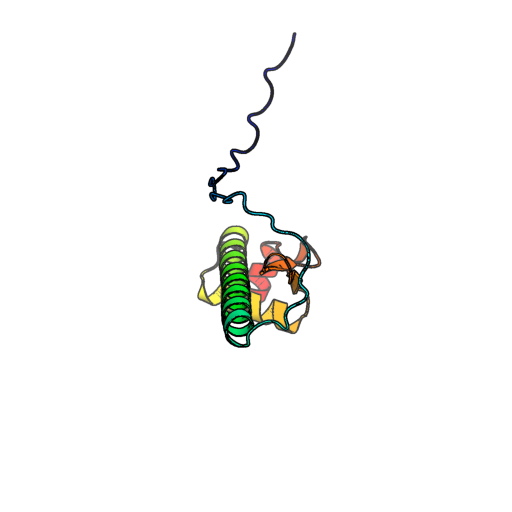44 93 ASN A O 1
ATOM 709 N N . HIS A 1 94 ? -4.123 -11.993 -2.071 1.00 79.12 94 HIS A N 1
ATOM 710 C CA . HIS A 1 94 ? -5.475 -12.475 -1.836 1.00 79.12 94 HIS A CA 1
ATOM 711 C C . HIS A 1 94 ? -6.444 -11.298 -1.804 1.00 79.12 94 HIS A C 1
ATOM 713 O O . HIS A 1 94 ? -6.267 -10.375 -1.013 1.00 79.12 94 HIS A O 1
ATOM 719 N N . GLY A 1 95 ? -7.488 -11.355 -2.637 1.00 74.12 95 GLY A N 1
ATOM 720 C CA . GLY A 1 95 ? -8.532 -10.325 -2.680 1.00 74.12 95 GLY A CA 1
ATOM 721 C C . GLY A 1 95 ? -9.294 -10.179 -1.360 1.00 74.12 95 GLY A C 1
ATOM 722 O O . GLY A 1 95 ? -9.740 -9.087 -1.047 1.00 74.12 95 GLY A O 1
ATOM 723 N N . ALA A 1 96 ? -9.351 -11.236 -0.541 1.00 77.75 96 ALA A N 1
ATOM 724 C CA . ALA A 1 96 ? -9.961 -11.199 0.791 1.00 77.75 96 ALA A CA 1
ATOM 725 C C . ALA A 1 96 ? -9.281 -10.209 1.755 1.00 77.75 96 ALA A C 1
ATOM 727 O O . ALA A 1 96 ? -9.897 -9.757 2.709 1.00 77.75 96 ALA A O 1
ATOM 728 N N . LEU A 1 97 ? -8.019 -9.842 1.507 1.00 76.88 97 LEU A N 1
ATOM 729 C CA . LEU A 1 97 ? -7.309 -8.849 2.320 1.00 76.88 97 LEU A CA 1
ATOM 730 C C . LEU A 1 97 ? -7.754 -7.414 2.019 1.00 76.88 97 LEU A C 1
ATOM 732 O O . LEU A 1 97 ? -7.481 -6.520 2.809 1.00 76.88 97 LEU A O 1
ATOM 736 N N . LEU A 1 98 ? -8.422 -7.198 0.885 1.00 80.31 98 LEU A N 1
ATOM 737 C CA . LEU A 1 98 ? -9.051 -5.927 0.530 1.00 80.31 98 LEU A CA 1
ATOM 738 C C . LEU A 1 98 ? -10.508 -5.845 0.987 1.00 80.31 98 LEU A C 1
ATOM 740 O O . LEU A 1 98 ? -11.210 -4.910 0.604 1.00 80.31 98 LEU A O 1
ATOM 744 N N . ASP A 1 99 ? -10.975 -6.818 1.768 1.00 85.12 99 ASP A N 1
ATOM 745 C CA . ASP A 1 99 ? -12.305 -6.735 2.345 1.00 85.12 99 ASP A CA 1
ATOM 746 C C . ASP A 1 99 ? -12.378 -5.579 3.348 1.00 85.12 99 ASP A C 1
ATOM 748 O O . ASP A 1 99 ? -11.430 -5.299 4.091 1.00 85.12 99 ASP A O 1
ATOM 752 N N . ARG A 1 100 ? -13.523 -4.898 3.359 1.00 84.75 100 ARG A N 1
ATOM 753 C CA . ARG A 1 100 ? -13.745 -3.727 4.203 1.00 84.75 100 ARG A CA 1
ATOM 754 C C . ARG A 1 100 ? -13.558 -4.052 5.684 1.00 84.75 100 ARG A C 1
ATOM 756 O O . ARG A 1 100 ? -13.009 -3.220 6.401 1.00 84.75 100 ARG A O 1
ATOM 763 N N . ASP A 1 101 ? -13.981 -5.234 6.127 1.00 85.31 101 ASP A N 1
ATOM 764 C CA . ASP A 1 101 ? -13.885 -5.652 7.529 1.00 85.31 101 ASP A CA 1
ATOM 765 C C . ASP A 1 101 ? -12.417 -5.792 7.965 1.00 85.31 101 ASP A C 1
ATOM 767 O O . ASP A 1 101 ? -11.995 -5.226 8.971 1.00 85.31 101 ASP A O 1
ATOM 771 N N . VAL A 1 102 ? -11.594 -6.412 7.112 1.00 85.00 102 VAL A N 1
ATOM 772 C CA . VAL A 1 102 ? -10.149 -6.573 7.336 1.00 85.00 102 VAL A CA 1
ATOM 773 C C . VAL A 1 102 ? -9.437 -5.220 7.359 1.00 85.00 102 VAL A C 1
ATOM 775 O O . VAL A 1 102 ? -8.594 -4.976 8.223 1.00 85.00 102 VAL A O 1
ATOM 778 N N . ILE A 1 103 ? -9.777 -4.318 6.433 1.00 86.31 103 ILE A N 1
ATOM 779 C CA . ILE A 1 103 ? -9.197 -2.967 6.393 1.00 86.31 103 ILE A CA 1
ATOM 780 C C . ILE A 1 103 ? -9.550 -2.194 7.672 1.00 86.31 103 ILE A C 1
ATOM 782 O O . ILE A 1 103 ? -8.678 -1.541 8.244 1.00 86.31 103 ILE A O 1
ATOM 786 N N . GLN A 1 104 ? -10.797 -2.283 8.143 1.00 85.75 104 GLN A N 1
ATOM 787 C CA . GLN A 1 104 ? -11.248 -1.603 9.360 1.00 85.75 104 GLN A CA 1
ATOM 788 C C . GLN A 1 104 ? -10.647 -2.202 10.634 1.00 85.75 104 GLN A C 1
ATOM 790 O O . GLN A 1 104 ? -10.280 -1.445 11.537 1.00 85.75 104 GLN A O 1
ATOM 795 N N . GLU A 1 105 ? -10.486 -3.525 10.706 1.00 87.25 105 GLU A N 1
ATOM 796 C CA . GLU A 1 105 ? -9.811 -4.176 11.831 1.00 87.25 105 GLU A CA 1
ATOM 797 C C . GLU A 1 105 ? -8.355 -3.703 11.928 1.00 87.25 105 GLU A C 1
ATOM 799 O O . GLU A 1 105 ? -7.895 -3.307 12.997 1.00 87.25 105 GLU A O 1
ATOM 804 N N . ILE A 1 106 ? -7.635 -3.686 10.802 1.00 85.25 106 ILE A N 1
ATOM 805 C CA . ILE A 1 106 ? -6.229 -3.271 10.764 1.00 85.25 106 ILE A CA 1
ATOM 806 C C . ILE A 1 106 ? -6.084 -1.771 11.041 1.00 85.25 106 ILE A C 1
ATOM 808 O O . ILE A 1 106 ? -5.169 -1.386 11.760 1.00 85.25 106 ILE A O 1
ATOM 812 N N . ALA A 1 107 ? -6.974 -0.927 10.511 1.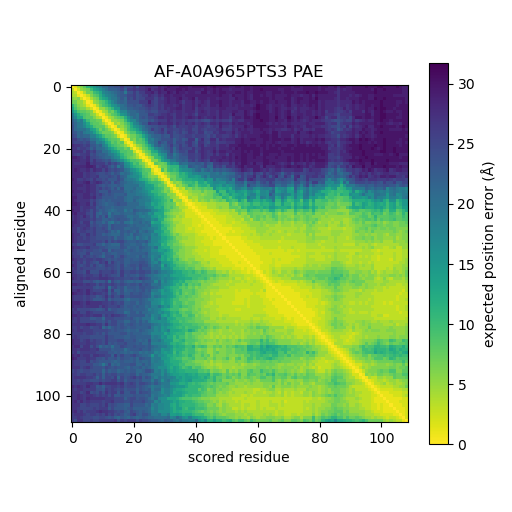00 84.19 107 ALA A N 1
ATOM 813 C CA . ALA A 1 107 ? -6.980 0.513 10.786 1.00 84.19 107 ALA A CA 1
ATOM 814 C C . ALA A 1 107 ? -7.273 0.842 12.263 1.00 84.19 107 ALA A C 1
ATOM 816 O O . ALA A 1 107 ? -6.913 1.910 12.756 1.00 84.19 107 ALA A O 1
ATOM 817 N N . SER A 1 108 ? -7.944 -0.060 12.978 1.00 82.75 108 SER A N 1
ATOM 818 C CA . SER A 1 108 ? -8.258 0.126 14.397 1.00 82.75 108 SER A CA 1
ATOM 819 C C . SER A 1 108 ? -7.132 -0.335 15.334 1.00 82.75 108 SER A C 1
ATOM 821 O O . SER A 1 108 ? -7.214 -0.073 16.535 1.00 82.75 108 SER A O 1
ATOM 823 N N . ARG A 1 109 ? -6.104 -1.022 14.813 1.00 69.75 109 ARG A N 1
ATOM 824 C CA . ARG A 1 109 ? -4.928 -1.488 15.568 1.00 69.75 109 ARG A CA 1
ATOM 825 C C . ARG A 1 109 ? -3.823 -0.436 15.623 1.00 69.75 109 ARG A C 1
ATOM 827 O O . ARG A 1 109 ? -3.128 -0.422 16.662 1.00 69.75 109 ARG A O 1
#

pLDDT: mean 70.85, std 16.79, range [35.41, 89.5]

Foldseek 3Di:
DDDDDDDDDPPPPPPDDDDDDDDDDDPDPDDPVVVVVVVVVLVVLLVVQLVVQLVLLCVQQVDDSVLSVQLVVVCVVVVQWDADSVRSHIDGVDCVCSHNVNSVVSSVD

Radius of gyration: 20.28 Å; Cα contacts (8 Å, |Δi|>4): 76; chains: 1; bounding box: 64×22×52 Å

Secondary structure (DSSP, 8-state):
--PPPP---------------------PPPPHHHHHHHHHHHHHHHHHHHHHHHHHHHHHHT--HHHHHHHHHHHHHTT-EEE-TTT--EEES-GGGG-HHHHHHHHT-